Protein AF-A0A117S7N0-F1 (afdb_monomer_lite)

Foldseek 3Di:
DDWFKWFKKDKDWDDDPNDIDIDIDTQWMKTDDPPDIDTDGDPPDDDDDDIDTGTPDDPDDPVRVVVVVVVVCVVVVD

Structure (mmCIF, N/CA/C/O backbone):
data_AF-A0A117S7N0-F1
#
_entry.id   AF-A0A117S7N0-F1
#
loop_
_atom_site.group_PDB
_atom_site.id
_atom_site.type_symbol
_atom_site.label_atom_id
_atom_site.label_alt_id
_atom_site.label_comp_id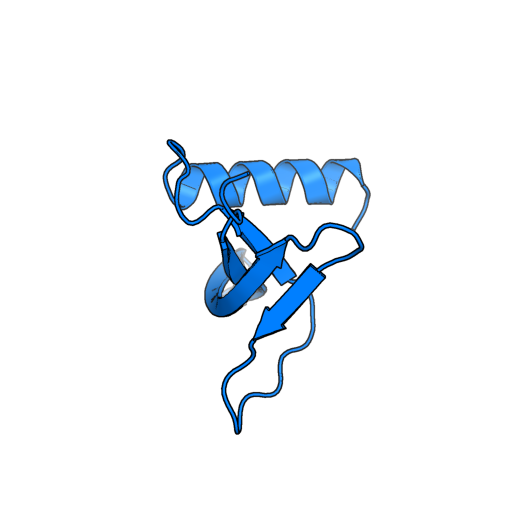
_atom_site.label_asym_id
_atom_site.label_entity_id
_atom_site.label_seq_id
_atom_site.pdbx_PDB_ins_code
_atom_site.Cartn_x
_atom_site.Cartn_y
_atom_site.Cartn_z
_atom_site.occupancy
_atom_site.B_iso_or_equiv
_atom_site.auth_seq_id
_atom_site.auth_comp_id
_atom_site.auth_asym_id
_atom_site.auth_atom_id
_atom_site.pdbx_PDB_model_num
ATOM 1 N N . MET A 1 1 ? -16.976 5.864 17.138 1.00 47.25 1 MET A N 1
ATOM 2 C CA . MET A 1 1 ? -15.651 5.546 16.564 1.00 47.25 1 MET A CA 1
ATOM 3 C C . MET A 1 1 ? -15.845 5.403 15.070 1.00 47.25 1 MET A C 1
ATOM 5 O O . MET A 1 1 ? -16.496 4.449 14.662 1.00 47.25 1 MET A O 1
ATOM 9 N N . SER A 1 2 ? -15.408 6.385 14.283 1.00 56.28 2 SER A N 1
ATOM 10 C CA . SER A 1 2 ? -15.418 6.273 12.825 1.00 56.28 2 SER A CA 1
ATOM 11 C C . SER A 1 2 ? -14.469 5.146 12.422 1.00 56.28 2 SER A C 1
ATOM 13 O O . SER A 1 2 ? -13.328 5.087 12.876 1.00 56.28 2 SER A O 1
ATOM 15 N N . SER A 1 3 ? -14.956 4.202 11.624 1.00 66.06 3 SER A N 1
ATOM 16 C CA . SER A 1 3 ? -14.106 3.207 10.978 1.00 66.06 3 SER A CA 1
ATOM 17 C C . SER A 1 3 ? -13.194 3.934 9.988 1.00 66.06 3 SER A C 1
ATOM 19 O O . SER A 1 3 ? -13.696 4.496 9.014 1.00 66.06 3 SER A O 1
ATOM 21 N N . VAL A 1 4 ? -11.884 3.959 10.246 1.00 81.50 4 VAL A N 1
ATOM 22 C CA . VAL A 1 4 ? -10.910 4.551 9.320 1.00 81.50 4 VAL A CA 1
ATOM 23 C C . VAL A 1 4 ? -10.750 3.611 8.128 1.00 81.50 4 VAL A C 1
ATOM 25 O O . VAL A 1 4 ? -10.442 2.425 8.302 1.00 81.50 4 VAL A O 1
ATOM 28 N N .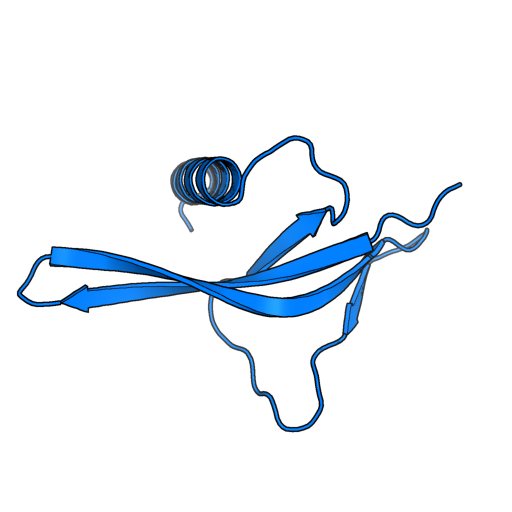 ARG A 1 5 ? -11.012 4.139 6.931 1.00 85.38 5 ARG A N 1
ATOM 29 C CA . ARG A 1 5 ? -10.822 3.442 5.659 1.00 85.38 5 ARG A CA 1
ATOM 30 C C . ARG A 1 5 ? -9.482 3.817 5.053 1.00 85.38 5 ARG A C 1
ATOM 32 O O . ARG A 1 5 ? -9.021 4.948 5.206 1.00 85.38 5 ARG A O 1
ATOM 39 N N . TYR A 1 6 ? -8.887 2.850 4.377 1.00 88.75 6 TYR A N 1
ATOM 40 C CA . TYR A 1 6 ? -7.589 2.954 3.742 1.00 88.75 6 TYR A CA 1
ATOM 41 C C . TYR A 1 6 ? -7.678 2.481 2.297 1.00 88.75 6 TYR A C 1
ATOM 43 O O . TYR A 1 6 ? -8.397 1.534 1.987 1.00 88.75 6 TYR A O 1
ATOM 51 N N . ASP A 1 7 ? -6.861 3.071 1.449 1.00 88.94 7 ASP A N 1
ATOM 52 C CA . ASP A 1 7 ? -6.512 2.569 0.140 1.00 88.94 7 ASP A CA 1
ATOM 53 C C . ASP A 1 7 ? -5.290 1.671 0.254 1.00 88.94 7 ASP A C 1
ATOM 55 O O . ASP A 1 7 ? -4.316 1.997 0.933 1.00 88.94 7 ASP A O 1
ATOM 59 N N . LEU A 1 8 ? -5.352 0.517 -0.408 1.00 88.94 8 LEU A N 1
ATOM 60 C CA . LEU A 1 8 ? -4.214 -0.378 -0.540 1.00 88.94 8 LEU A CA 1
ATOM 61 C C . LEU A 1 8 ? -3.494 -0.029 -1.840 1.00 88.94 8 LEU A C 1
ATOM 63 O O . LEU A 1 8 ? -4.026 -0.259 -2.928 1.00 88.94 8 LEU A O 1
ATOM 67 N N . ILE A 1 9 ? -2.294 0.526 -1.725 1.00 88.44 9 ILE A N 1
ATOM 68 C CA . ILE A 1 9 ? -1.468 0.969 -2.846 1.00 88.44 9 ILE A CA 1
ATOM 69 C C . ILE A 1 9 ? -0.302 -0.003 -3.014 1.00 88.44 9 ILE A C 1
ATOM 71 O O . ILE A 1 9 ? 0.449 -0.248 -2.070 1.00 88.44 9 ILE A O 1
ATOM 75 N N . LYS A 1 10 ? -0.128 -0.554 -4.218 1.00 87.81 10 LYS A N 1
ATOM 76 C CA . LYS A 1 10 ? 1.089 -1.287 -4.581 1.00 87.81 10 LYS A CA 1
ATOM 77 C C . LYS A 1 10 ? 2.120 -0.288 -5.076 1.00 87.81 10 LYS A C 1
ATOM 79 O O . LYS A 1 10 ? 1.791 0.551 -5.911 1.00 87.81 10 LYS A O 1
ATOM 84 N N . VAL A 1 11 ? 3.349 -0.413 -4.585 1.00 85.81 11 VAL A N 1
ATOM 85 C CA . VAL A 1 11 ? 4.504 0.344 -5.074 1.00 85.81 11 VAL A CA 1
ATOM 86 C C . VAL A 1 11 ? 5.481 -0.643 -5.693 1.00 85.81 11 VAL A C 1
ATOM 88 O O . VAL A 1 11 ? 5.869 -1.628 -5.067 1.00 85.81 11 VAL A O 1
ATOM 91 N N . GLU A 1 12 ? 5.857 -0.397 -6.941 1.00 84.25 12 GLU A N 1
ATOM 92 C CA . GLU A 1 12 ? 6.784 -1.239 -7.685 1.00 84.25 12 GLU A CA 1
ATOM 93 C C . GLU A 1 12 ? 7.928 -0.395 -8.236 1.00 84.25 12 GLU A C 1
ATOM 95 O O . GLU A 1 12 ? 7.715 0.601 -8.932 1.00 84.25 12 GLU A O 1
ATOM 100 N N . GLU A 1 13 ? 9.151 -0.802 -7.914 1.00 83.56 13 GLU A N 1
ATOM 101 C CA . GLU A 1 13 ? 10.358 -0.230 -8.492 1.00 83.56 13 GLU A CA 1
ATOM 102 C C . GLU A 1 13 ? 10.715 -0.965 -9.784 1.00 83.56 13 GLU A C 1
ATOM 104 O O . GLU A 1 13 ? 10.704 -2.194 -9.852 1.00 83.56 13 GLU A O 1
ATOM 109 N N . TYR A 1 14 ? 11.071 -0.209 -10.816 1.00 82.94 14 TYR A N 1
ATOM 110 C CA . TYR A 1 14 ? 11.523 -0.742 -12.093 1.00 82.94 14 TYR A CA 1
ATOM 111 C C . TYR A 1 14 ? 12.660 0.112 -12.655 1.00 82.94 14 TYR A C 1
ATOM 113 O O . TYR A 1 14 ? 12.781 1.302 -12.367 1.00 82.94 14 TYR A O 1
ATOM 121 N N . SER A 1 15 ? 13.516 -0.491 -13.479 1.00 86.69 15 SER A N 1
ATOM 122 C CA . SER A 1 15 ? 14.560 0.240 -14.197 1.00 86.69 15 SER A CA 1
ATOM 123 C C . SER A 1 15 ? 14.120 0.482 -15.633 1.00 86.69 15 SER A C 1
ATOM 125 O O . SER A 1 15 ? 13.774 -0.455 -16.353 1.00 86.69 15 SER A O 1
ATOM 127 N N . HIS A 1 16 ? 14.146 1.738 -16.071 1.00 84.06 16 HIS A N 1
ATOM 128 C CA . HIS A 1 16 ? 13.918 2.095 -17.466 1.00 84.06 16 HIS A CA 1
ATOM 129 C C . HIS A 1 16 ? 15.104 2.901 -17.981 1.00 84.06 16 HIS A C 1
ATOM 131 O O . HIS A 1 16 ? 15.394 3.983 -17.472 1.00 84.06 16 HIS A O 1
ATOM 137 N N . LYS A 1 17 ? 15.796 2.370 -18.999 1.00 89.19 17 LYS A N 1
ATOM 138 C CA . LYS A 1 17 ? 17.013 2.973 -19.579 1.00 89.19 17 LYS A CA 1
ATOM 139 C C . LYS A 1 17 ? 18.102 3.266 -18.531 1.00 89.19 17 LYS A C 1
ATOM 141 O O . LYS A 1 17 ? 18.752 4.302 -18.583 1.00 89.19 17 LYS A O 1
ATOM 146 N N . GLY A 1 18 ? 18.270 2.371 -17.556 1.00 86.88 18 GLY A N 1
ATOM 147 C CA . GLY A 1 18 ? 19.271 2.510 -16.491 1.00 86.88 18 GLY A CA 1
ATOM 148 C C . GLY A 1 18 ? 18.880 3.463 -15.357 1.00 86.88 18 GLY A C 1
ATOM 149 O O . GLY A 1 18 ? 19.599 3.541 -14.367 1.00 86.88 18 GLY A O 1
ATOM 150 N N . VAL A 1 19 ? 17.733 4.142 -15.449 1.00 84.94 19 VAL A N 1
ATOM 151 C CA . VAL A 1 19 ? 17.210 4.999 -14.379 1.00 84.94 19 VAL A CA 1
ATOM 152 C C . VAL A 1 19 ? 16.195 4.209 -13.559 1.00 84.94 19 VAL A C 1
ATOM 154 O O . VAL A 1 19 ? 15.231 3.673 -14.114 1.00 84.94 19 VAL A O 1
ATOM 157 N N . LYS A 1 20 ? 16.402 4.139 -12.238 1.00 81.62 20 LYS A N 1
ATOM 158 C CA . LYS A 1 20 ? 15.413 3.582 -11.308 1.00 81.62 20 LYS A CA 1
ATOM 159 C C . LYS A 1 20 ? 14.194 4.500 -11.249 1.00 81.62 20 LYS A C 1
ATOM 161 O O . LYS A 1 20 ? 14.329 5.713 -11.115 1.00 81.62 20 LYS A O 1
ATOM 166 N N . ARG A 1 21 ? 13.010 3.916 -11.366 1.00 82.56 21 ARG A N 1
ATOM 167 C CA . ARG A 1 21 ? 11.719 4.588 -11.246 1.00 82.56 21 ARG A CA 1
ATOM 168 C C . ARG A 1 21 ? 10.819 3.774 -10.337 1.00 82.56 21 ARG A C 1
ATOM 170 O O . ARG A 1 21 ? 10.975 2.562 -10.235 1.00 82.56 21 ARG A O 1
ATOM 177 N N . SER A 1 22 ? 9.852 4.438 -9.731 1.00 80.56 22 SER A N 1
ATOM 178 C CA . SER A 1 22 ? 8.752 3.792 -9.031 1.00 80.56 22 SER A CA 1
ATOM 179 C C . SER A 1 22 ? 7.451 4.026 -9.789 1.00 80.56 22 SER A C 1
ATOM 181 O O . SER A 1 22 ? 7.284 5.012 -10.515 1.00 80.56 22 SER A O 1
ATOM 183 N N . ARG A 1 23 ? 6.527 3.079 -9.667 1.00 82.81 23 ARG A N 1
ATOM 184 C CA . ARG A 1 23 ? 5.131 3.249 -10.054 1.00 82.81 23 ARG A CA 1
ATOM 185 C C . ARG A 1 23 ? 4.264 2.801 -8.895 1.00 82.81 23 ARG A C 1
ATOM 187 O O . ARG A 1 23 ? 4.536 1.770 -8.285 1.00 82.81 23 ARG A O 1
ATOM 194 N N . SER A 1 24 ? 3.211 3.557 -8.633 1.00 83.62 24 SER A N 1
ATOM 195 C CA . SER A 1 24 ? 2.205 3.211 -7.645 1.00 83.62 24 SER A CA 1
ATOM 196 C C . SER A 1 24 ? 0.823 3.141 -8.274 1.00 83.62 24 SER A C 1
ATOM 198 O O . SER A 1 24 ? 0.537 3.813 -9.268 1.00 83.62 24 SER A O 1
ATOM 200 N N . TRP A 1 25 ? -0.017 2.259 -7.742 1.00 84.94 25 TRP A N 1
ATOM 201 C CA . TRP A 1 25 ? -1.431 2.196 -8.099 1.00 84.94 25 TRP A CA 1
ATOM 202 C C . TRP A 1 25 ? -2.246 1.515 -7.004 1.00 84.94 25 TRP A C 1
ATOM 204 O O . TRP A 1 25 ? -1.749 0.658 -6.267 1.00 84.94 25 TRP A O 1
ATOM 214 N N . LYS A 1 26 ? -3.524 1.883 -6.917 1.00 88.19 26 LYS A N 1
ATOM 215 C CA . LYS A 1 26 ? -4.483 1.259 -6.008 1.00 88.19 26 LYS A CA 1
ATOM 216 C C . LYS A 1 26 ? -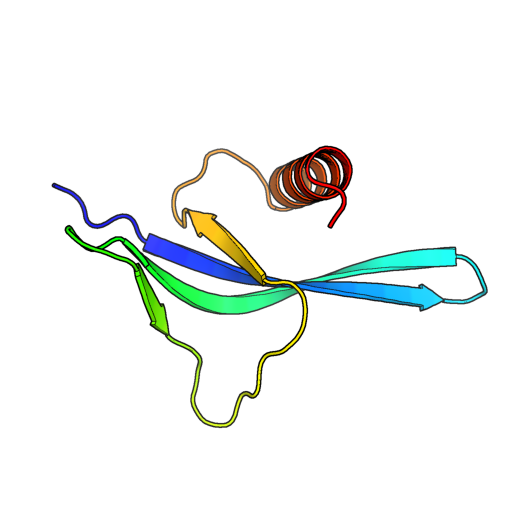4.797 -0.164 -6.463 1.00 88.19 26 LYS A C 1
ATOM 218 O O . LYS A 1 26 ? -5.137 -0.398 -7.621 1.00 88.19 26 LYS A O 1
ATOM 223 N N . VAL A 1 27 ? -4.690 -1.105 -5.535 1.00 90.38 27 VAL A N 1
ATOM 224 C CA . VAL A 1 27 ? -4.961 -2.538 -5.736 1.00 90.38 27 VAL A CA 1
ATOM 225 C C . VAL A 1 27 ? -6.089 -3.052 -4.845 1.00 90.38 27 VAL A C 1
ATOM 227 O O . VAL A 1 27 ? -6.506 -4.196 -4.975 1.00 90.38 27 VAL A O 1
ATOM 230 N N . GLY A 1 28 ? -6.601 -2.221 -3.941 1.00 91.06 28 GLY A N 1
ATOM 231 C CA . GLY A 1 28 ? -7.684 -2.598 -3.048 1.00 91.06 28 GLY A CA 1
ATOM 232 C C . GLY A 1 28 ? -7.973 -1.526 -2.013 1.00 91.06 28 GLY A C 1
ATOM 233 O O . GLY A 1 28 ? -7.575 -0.367 -2.159 1.00 91.06 28 GLY A O 1
ATOM 234 N N . SER A 1 29 ? -8.648 -1.935 -0.949 1.00 91.88 29 SER A N 1
ATOM 235 C CA . SER A 1 29 ? -8.932 -1.089 0.205 1.00 91.88 29 SER A CA 1
ATOM 236 C C . SER A 1 29 ? -8.728 -1.855 1.506 1.00 91.88 29 SER A C 1
ATOM 238 O O . SER A 1 29 ? -8.617 -3.081 1.534 1.00 91.88 29 SER A O 1
ATOM 240 N N . GLY A 1 30 ? -8.646 -1.121 2.604 1.00 91.62 30 GLY A N 1
ATOM 241 C CA . GLY A 1 30 ? -8.496 -1.650 3.942 1.00 91.62 30 GLY A CA 1
ATOM 242 C C . GLY A 1 30 ? -9.384 -0.914 4.930 1.00 91.62 30 GLY A C 1
ATOM 243 O O . GLY A 1 30 ? -9.797 0.226 4.720 1.00 91.62 30 GLY A O 1
ATOM 244 N N . MET A 1 31 ? -9.679 -1.571 6.040 1.00 90.25 31 MET A N 1
ATOM 245 C CA . MET A 1 31 ? -10.427 -0.981 7.139 1.00 90.25 31 MET A CA 1
ATOM 246 C C . MET A 1 31 ? -9.813 -1.409 8.463 1.00 90.25 31 MET A C 1
ATOM 248 O O . MET A 1 31 ? -9.645 -2.605 8.727 1.00 90.25 31 MET A O 1
ATOM 252 N N . ALA A 1 32 ? -9.504 -0.427 9.308 1.00 87.44 32 ALA A N 1
ATOM 253 C CA . ALA A 1 32 ? -9.079 -0.702 10.671 1.00 87.44 32 ALA A CA 1
ATOM 254 C C . ALA A 1 32 ? -10.264 -1.233 11.487 1.00 87.44 32 ALA A C 1
ATOM 256 O O . ALA A 1 32 ? -11.337 -0.624 11.543 1.00 87.44 32 ALA A O 1
ATOM 257 N N . LEU A 1 33 ? -10.055 -2.369 12.143 1.00 85.75 33 LEU A N 1
ATOM 258 C CA . LEU A 1 33 ? -10.986 -2.953 13.099 1.00 85.75 33 LEU A CA 1
ATOM 259 C C . LEU A 1 33 ? -10.472 -2.707 14.520 1.00 85.75 33 LEU A C 1
ATOM 261 O O . LEU A 1 33 ? -9.297 -2.426 14.737 1.00 85.75 33 LEU A O 1
ATOM 265 N N . LYS A 1 34 ? -11.338 -2.882 15.528 1.00 83.75 34 LYS A N 1
ATOM 266 C CA . LYS A 1 34 ? -10.927 -2.774 16.944 1.00 83.75 34 LYS A CA 1
ATOM 267 C C . LYS A 1 34 ? -9.743 -3.682 17.299 1.00 83.75 34 LYS A C 1
ATOM 269 O O . LYS A 1 34 ? -8.995 -3.373 18.219 1.00 83.75 34 LYS A O 1
ATOM 274 N N . ARG A 1 35 ? -9.615 -4.822 16.617 1.00 82.88 35 ARG A N 1
ATO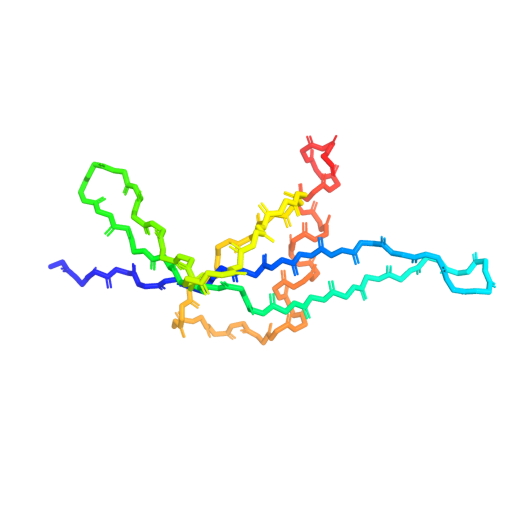M 275 C CA . ARG A 1 35 ? -8.516 -5.776 16.777 1.00 82.88 35 ARG A CA 1
ATOM 276 C C . ARG A 1 35 ? -8.089 -6.299 15.414 1.00 82.88 35 ARG A C 1
ATOM 278 O O . ARG A 1 35 ? -8.529 -7.362 14.992 1.00 82.88 35 ARG A O 1
ATOM 285 N N . GLY A 1 36 ? -7.248 -5.523 14.744 1.00 84.56 36 GLY A N 1
ATOM 286 C CA . GLY A 1 36 ? -6.618 -5.904 13.486 1.00 84.56 36 GLY A CA 1
ATOM 287 C C . GLY A 1 36 ? -7.077 -5.067 12.300 1.00 84.56 36 GLY A C 1
ATOM 288 O O . GLY A 1 36 ? -7.654 -3.989 12.448 1.00 84.56 36 GLY A O 1
ATOM 289 N N . LEU A 1 37 ? -6.795 -5.589 11.115 1.00 88.06 37 LEU A N 1
ATOM 290 C CA . LEU A 1 37 ? -7.024 -4.930 9.842 1.00 88.06 37 LEU A CA 1
ATOM 291 C C . LEU A 1 37 ? -7.750 -5.895 8.910 1.00 88.06 37 LEU A C 1
ATOM 293 O O . LEU A 1 37 ? -7.378 -7.062 8.806 1.00 88.06 37 LEU A O 1
ATOM 297 N N . MET A 1 38 ? -8.770 -5.394 8.224 1.00 90.06 38 MET A N 1
ATOM 298 C CA . MET A 1 38 ? -9.416 -6.102 7.127 1.00 90.06 38 MET A CA 1
ATOM 299 C C . MET A 1 38 ? -8.924 -5.513 5.810 1.00 90.06 38 MET A C 1
ATOM 301 O O . MET A 1 38 ? -8.945 -4.294 5.655 1.00 90.06 38 MET A O 1
ATOM 305 N N . ILE A 1 39 ? -8.481 -6.365 4.886 1.00 91.00 39 ILE A N 1
ATOM 306 C CA . ILE A 1 39 ? -8.017 -5.971 3.553 1.00 91.00 39 ILE A CA 1
ATOM 307 C C . ILE A 1 39 ? -8.956 -6.585 2.518 1.00 91.00 39 ILE A C 1
ATOM 309 O O . ILE A 1 39 ? -9.254 -7.777 2.575 1.00 91.00 39 ILE A O 1
ATOM 313 N N . PHE A 1 40 ? -9.392 -5.770 1.565 1.00 91.19 40 PHE A N 1
ATOM 314 C CA . PHE A 1 40 ? -10.203 -6.172 0.427 1.00 91.19 40 PHE A CA 1
ATOM 315 C C . PHE A 1 40 ? -9.362 -6.065 -0.844 1.00 91.19 40 PHE A C 1
ATOM 317 O O . PHE A 1 40 ? -9.019 -4.964 -1.280 1.00 91.19 40 PHE A O 1
ATOM 324 N N . ILE A 1 41 ? -9.039 -7.214 -1.435 1.00 90.31 41 ILE A N 1
ATOM 325 C CA . ILE A 1 41 ? -8.389 -7.315 -2.745 1.00 90.31 41 ILE A CA 1
ATOM 326 C C . ILE A 1 41 ? -9.451 -7.809 -3.739 1.00 90.31 41 ILE A C 1
ATOM 328 O O . ILE A 1 41 ? -10.114 -8.803 -3.435 1.00 90.31 41 ILE A O 1
ATOM 332 N N . PRO A 1 42 ? -9.654 -7.139 -4.889 1.00 90.12 42 PRO A N 1
ATOM 333 C CA . PRO A 1 42 ? -10.614 -7.576 -5.897 1.00 90.12 42 PRO A CA 1
ATOM 334 C C . PRO A 1 42 ? -10.353 -9.006 -6.377 1.00 90.12 42 PRO A C 1
ATOM 336 O O . PRO A 1 42 ? -9.205 -9.435 -6.511 1.00 90.12 42 PRO A O 1
ATOM 339 N N . GLU A 1 43 ? -11.426 -9.733 -6.684 1.00 91.81 43 GLU A N 1
ATOM 340 C CA . GLU A 1 43 ? -11.319 -11.081 -7.240 1.00 91.81 43 GLU A CA 1
ATOM 341 C C . GLU A 1 43 ? -10.520 -11.089 -8.553 1.00 91.81 43 GLU A C 1
ATOM 343 O O . GLU A 1 43 ? -10.578 -10.154 -9.353 1.00 91.81 43 GLU A O 1
ATOM 348 N N . GLY A 1 44 ? -9.742 -12.153 -8.766 1.00 89.69 44 GLY A N 1
ATOM 349 C CA . GLY A 1 44 ? -8.874 -12.294 -9.939 1.00 89.69 44 GLY A CA 1
ATOM 350 C C . GLY A 1 44 ? -7.571 -11.488 -9.877 1.00 89.69 44 GLY A C 1
ATOM 351 O O . GLY A 1 44 ? -6.761 -11.590 -10.796 1.00 89.69 44 GLY A O 1
ATOM 352 N N . MET A 1 45 ? -7.328 -10.726 -8.804 1.00 85.69 45 MET A N 1
ATOM 353 C CA . MET A 1 45 ? -6.083 -9.987 -8.608 1.00 85.69 45 MET A CA 1
ATOM 354 C C . MET A 1 45 ? -5.160 -10.709 -7.622 1.00 85.69 45 MET A C 1
ATOM 356 O O . MET A 1 45 ? -5.491 -10.899 -6.454 1.00 85.69 45 MET A O 1
ATOM 360 N N . ALA A 1 46 ? -3.964 -11.073 -8.084 1.00 84.94 46 ALA A N 1
ATOM 361 C CA . ALA A 1 46 ? -2.872 -11.491 -7.215 1.00 84.94 46 ALA A CA 1
ATOM 362 C C . ALA A 1 46 ? -1.964 -10.289 -6.949 1.00 84.94 46 ALA A C 1
ATOM 364 O O . ALA A 1 46 ? -1.485 -9.641 -7.881 1.00 84.94 46 ALA A O 1
ATOM 365 N N . VAL A 1 47 ? -1.727 -9.992 -5.675 1.00 84.25 47 VAL A N 1
ATOM 366 C CA . VAL A 1 47 ? -0.888 -8.870 -5.258 1.00 84.25 47 VAL A CA 1
ATOM 367 C C . VAL A 1 47 ? 0.307 -9.415 -4.489 1.00 84.25 47 VAL A C 1
ATOM 369 O O . VAL A 1 47 ? 0.156 -10.194 -3.552 1.00 84.25 47 VAL A O 1
ATOM 372 N N . SER A 1 48 ? 1.502 -9.014 -4.903 1.00 83.31 48 SER A N 1
ATOM 373 C CA . SER A 1 48 ? 2.768 -9.386 -4.277 1.00 83.31 48 SER A CA 1
ATOM 374 C C . SER A 1 48 ? 3.735 -8.205 -4.303 1.00 83.31 48 SER A C 1
ATOM 376 O O . SER A 1 48 ? 3.565 -7.260 -5.083 1.00 83.31 48 SER A O 1
ATOM 378 N N . GLY A 1 49 ? 4.756 -8.270 -3.449 1.00 82.38 49 GLY A N 1
ATOM 379 C CA . GLY A 1 49 ? 5.717 -7.189 -3.259 1.00 82.38 49 GLY A CA 1
ATOM 380 C C . GLY A 1 49 ? 5.288 -6.227 -2.155 1.00 82.38 49 GLY A C 1
ATOM 381 O O . GLY A 1 49 ? 4.591 -6.614 -1.215 1.00 82.38 49 GLY A O 1
ATOM 382 N N . ARG A 1 50 ? 5.744 -4.975 -2.254 1.00 83.38 50 ARG A N 1
ATOM 383 C CA . ARG A 1 50 ? 5.515 -3.968 -1.220 1.00 83.38 50 ARG A CA 1
ATOM 384 C C . ARG A 1 50 ? 4.139 -3.311 -1.376 1.00 83.38 50 ARG A C 1
ATOM 386 O O . ARG A 1 50 ? 3.742 -2.902 -2.470 1.00 83.38 50 ARG A O 1
ATOM 393 N N . LEU A 1 51 ? 3.424 -3.210 -0.258 1.00 85.38 51 LEU A N 1
ATOM 394 C CA . LEU A 1 51 ? 2.091 -2.622 -0.174 1.00 85.38 51 LEU A CA 1
ATOM 395 C C . LEU A 1 51 ? 2.048 -1.546 0.902 1.00 85.38 51 LEU A C 1
ATOM 397 O O . LEU A 1 51 ? 2.659 -1.691 1.959 1.00 85.38 51 LEU A O 1
ATOM 401 N N . MET A 1 52 ? 1.281 -0.496 0.632 1.00 85.00 52 MET A N 1
ATOM 402 C CA . MET A 1 52 ? 1.056 0.620 1.537 1.00 85.00 52 MET A CA 1
ATOM 403 C C . MET A 1 52 ? -0.438 0.786 1.811 1.00 85.00 52 MET A C 1
ATOM 405 O O . MET A 1 52 ? -1.258 0.647 0.906 1.00 85.00 52 MET A O 1
ATOM 409 N N . LEU A 1 53 ? -0.785 1.099 3.060 1.00 86.19 53 LEU A N 1
ATOM 410 C CA . LEU A 1 53 ? -2.139 1.471 3.466 1.00 86.19 53 LEU A CA 1
ATOM 411 C C . LEU A 1 53 ? -2.200 2.979 3.677 1.00 86.19 53 LEU A C 1
ATOM 413 O O . LEU A 1 53 ? -1.515 3.514 4.548 1.00 86.19 53 LEU A O 1
ATOM 417 N N . VAL A 1 54 ? -3.034 3.652 2.895 1.00 83.19 54 VAL A N 1
ATOM 418 C CA . VAL A 1 54 ? -3.149 5.113 2.871 1.00 83.19 54 VAL A CA 1
ATOM 419 C C . VAL A 1 54 ? -4.554 5.512 3.312 1.00 83.19 54 VAL A C 1
ATOM 421 O O . VAL A 1 54 ? -5.498 5.055 2.686 1.00 83.19 54 VAL A O 1
ATOM 424 N N . PRO A 1 55 ? -4.757 6.321 4.365 1.00 84.38 55 PRO A N 1
ATOM 425 C CA . PRO A 1 55 ? -6.103 6.740 4.758 1.00 84.38 55 PRO A CA 1
ATOM 426 C C . PRO A 1 55 ? -6.850 7.423 3.599 1.00 84.38 55 PRO A C 1
ATOM 428 O O . PRO A 1 55 ? -6.315 8.352 3.002 1.00 84.38 55 PRO A O 1
ATOM 431 N N . GLU A 1 56 ? -8.096 7.020 3.316 1.00 74.62 56 GLU A N 1
ATOM 432 C CA . GLU A 1 56 ? -8.926 7.643 2.256 1.00 74.62 56 GLU A CA 1
ATOM 433 C C . GLU A 1 56 ? -9.200 9.135 2.534 1.00 74.62 56 GLU A C 1
ATOM 435 O O . GLU A 1 56 ? -9.481 9.912 1.626 1.00 74.62 56 GLU A O 1
ATOM 440 N N . GLN A 1 57 ? -9.123 9.541 3.804 1.00 66.50 57 GLN A N 1
ATOM 441 C CA . GLN A 1 57 ? -9.253 10.925 4.254 1.00 66.50 57 GLN A CA 1
ATOM 442 C C . GLN A 1 57 ? -7.914 11.400 4.823 1.00 66.50 57 GLN A C 1
ATOM 444 O O . GLN A 1 57 ? -7.727 11.470 6.037 1.00 66.50 57 GLN A O 1
ATOM 449 N N . GLY A 1 58 ? -6.962 11.680 3.936 1.00 59.16 58 GLY A N 1
ATOM 450 C CA . GLY A 1 58 ? -5.695 12.329 4.262 1.00 59.16 58 GLY A CA 1
ATOM 451 C C . GLY A 1 58 ? -5.607 13.695 3.589 1.00 59.16 58 GLY A C 1
ATOM 452 O O . GLY A 1 58 ? -6.013 13.849 2.444 1.00 59.16 58 GLY A O 1
ATOM 453 N N . SER A 1 59 ? -5.062 14.692 4.287 1.00 55.38 59 SER A N 1
ATOM 454 C CA . SER A 1 59 ? -4.739 16.014 3.722 1.00 55.38 59 SER A CA 1
ATOM 455 C C . SER A 1 59 ? -3.474 16.014 2.853 1.00 55.38 59 SER A C 1
ATOM 457 O O . SER A 1 59 ? -2.998 17.079 2.473 1.00 55.38 59 SER A O 1
ATOM 459 N N . LEU A 1 60 ? -2.893 14.839 2.616 1.00 58.91 60 LEU A N 1
ATOM 460 C CA . LEU A 1 60 ? -1.654 14.651 1.874 1.00 58.91 60 LEU A CA 1
ATOM 461 C C . LEU A 1 60 ? -1.996 14.271 0.438 1.00 58.91 60 LEU A C 1
ATOM 463 O O . LEU A 1 60 ? -2.838 13.401 0.206 1.00 58.91 60 LEU A O 1
ATOM 467 N N . ASN A 1 61 ? -1.345 14.924 -0.520 1.00 62.31 61 ASN A N 1
ATOM 468 C CA . ASN A 1 61 ? -1.494 14.568 -1.923 1.00 62.31 61 ASN A CA 1
ATOM 469 C C . ASN A 1 61 ? -0.770 13.237 -2.203 1.00 62.31 61 ASN A C 1
ATOM 471 O O . ASN A 1 61 ? 0.123 12.830 -1.461 1.00 62.31 61 ASN A O 1
ATOM 475 N N . GLU A 1 62 ? -1.126 12.556 -3.299 1.00 58.19 62 GLU A N 1
ATOM 476 C CA . GLU A 1 62 ? -0.518 11.268 -3.692 1.00 58.19 62 GLU A CA 1
ATOM 477 C C . GLU A 1 62 ? 1.020 11.307 -3.743 1.00 58.19 62 GLU A C 1
ATOM 479 O O . GLU A 1 62 ? 1.671 10.322 -3.402 1.00 58.19 62 GLU A O 1
ATOM 484 N N . VAL A 1 63 ? 1.603 12.446 -4.135 1.00 61.62 63 VAL A N 1
ATOM 485 C CA . VAL A 1 63 ? 3.061 12.645 -4.189 1.00 61.62 63 VAL A CA 1
ATOM 486 C C . VAL A 1 63 ? 3.672 12.647 -2.787 1.00 61.62 63 VAL A C 1
ATOM 488 O O . VAL A 1 63 ? 4.618 11.903 -2.543 1.00 61.62 63 VAL A O 1
ATOM 491 N N . ASP A 1 64 ? 3.081 13.392 -1.851 1.00 66.81 64 ASP A N 1
ATOM 492 C CA . ASP A 1 64 ? 3.569 13.496 -0.469 1.00 66.81 64 ASP A CA 1
ATOM 493 C C . ASP A 1 64 ? 3.543 12.128 0.233 1.00 66.81 64 ASP A C 1
ATOM 495 O O . ASP A 1 64 ? 4.423 11.795 1.024 1.00 66.81 64 ASP A O 1
ATOM 499 N N . MET A 1 65 ? 2.548 11.296 -0.091 1.00 67.56 65 MET A N 1
ATOM 500 C CA . MET A 1 65 ? 2.423 9.939 0.444 1.00 67.56 65 MET A CA 1
ATOM 501 C C . MET A 1 65 ? 3.504 8.995 -0.092 1.00 67.56 65 MET A C 1
ATOM 503 O O . MET A 1 65 ? 3.991 8.143 0.650 1.00 67.56 65 MET A O 1
ATOM 507 N N . LEU A 1 66 ? 3.890 9.133 -1.364 1.00 68.56 66 LEU A N 1
ATOM 508 C CA . LEU A 1 66 ? 4.960 8.333 -1.968 1.00 68.56 66 LEU A CA 1
ATOM 509 C C . LEU A 1 66 ? 6.338 8.748 -1.458 1.00 68.56 66 LEU A C 1
ATOM 511 O O . LEU A 1 66 ? 7.190 7.886 -1.253 1.00 68.56 66 LEU A O 1
ATOM 515 N N . GLU A 1 67 ? 6.551 10.040 -1.221 1.00 69.44 67 GLU A N 1
ATOM 516 C CA . GLU A 1 67 ? 7.778 10.536 -0.596 1.00 69.44 67 GLU A CA 1
ATOM 517 C C . GLU A 1 67 ? 7.873 10.098 0.867 1.00 69.44 67 GLU A C 1
ATOM 519 O O . GLU A 1 67 ? 8.901 9.562 1.277 1.00 69.44 67 GLU A O 1
ATOM 524 N N . ALA A 1 68 ? 6.785 10.219 1.635 1.00 66.94 68 ALA A N 1
ATOM 525 C CA . ALA A 1 68 ? 6.720 9.707 3.002 1.00 66.94 68 ALA A CA 1
ATOM 526 C C . ALA A 1 68 ? 6.930 8.184 3.054 1.00 66.94 68 ALA A C 1
ATOM 528 O O . ALA A 1 68 ? 7.580 7.679 3.968 1.00 66.94 68 ALA A O 1
ATOM 529 N N . TYR A 1 69 ? 6.420 7.448 2.062 1.00 68.00 69 TYR A N 1
ATOM 530 C CA . TYR A 1 69 ? 6.677 6.018 1.919 1.00 68.00 69 TYR A CA 1
ATOM 531 C C . TYR A 1 69 ? 8.150 5.718 1.665 1.00 68.00 69 TYR A C 1
ATOM 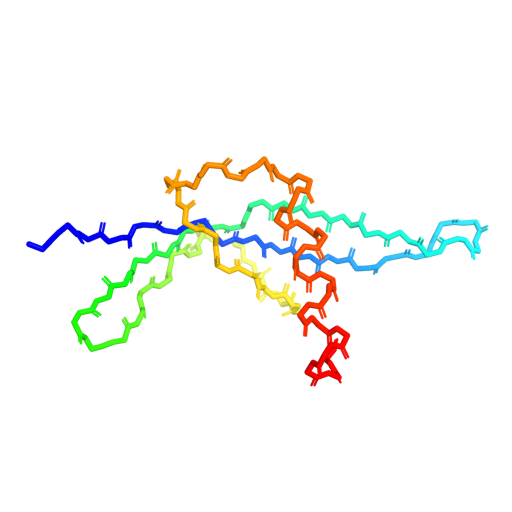533 O O . TYR A 1 69 ? 8.707 4.858 2.338 1.00 68.00 69 TYR A O 1
ATOM 541 N N . ALA A 1 70 ? 8.770 6.403 0.701 1.00 68.06 70 ALA A N 1
ATOM 542 C CA . ALA A 1 70 ? 10.175 6.203 0.370 1.00 68.06 70 ALA A CA 1
ATOM 543 C C . ALA A 1 70 ? 11.066 6.504 1.582 1.00 68.06 70 ALA A C 1
ATOM 545 O O . ALA A 1 70 ? 11.913 5.690 1.932 1.00 68.06 70 ALA A O 1
ATOM 546 N N . ALA A 1 71 ? 10.788 7.604 2.287 1.00 64.50 71 ALA A N 1
ATOM 547 C CA . ALA A 1 71 ? 11.489 7.963 3.513 1.00 64.50 71 ALA A CA 1
ATOM 548 C C . ALA A 1 71 ? 11.332 6.897 4.613 1.00 64.50 71 ALA A C 1
ATOM 550 O O . ALA A 1 71 ? 12.316 6.519 5.243 1.00 64.50 71 ALA A O 1
ATOM 551 N N . ALA A 1 72 ? 10.120 6.369 4.819 1.00 66.56 72 ALA A N 1
ATOM 552 C CA . ALA A 1 72 ? 9.888 5.298 5.785 1.00 66.56 72 ALA A CA 1
ATOM 553 C C . ALA A 1 72 ? 10.564 3.979 5.363 1.00 66.56 72 ALA A C 1
ATOM 555 O O . ALA A 1 72 ? 11.141 3.286 6.194 1.00 66.56 72 ALA A O 1
ATOM 556 N N . ALA A 1 73 ? 10.519 3.616 4.081 1.00 65.62 73 ALA A N 1
ATOM 557 C CA . ALA A 1 73 ? 11.178 2.415 3.571 1.00 65.62 73 ALA A CA 1
ATOM 558 C C . ALA A 1 73 ? 12.701 2.482 3.780 1.00 65.62 73 ALA A C 1
ATOM 560 O O . ALA A 1 73 ? 13.288 1.518 4.273 1.00 65.62 73 ALA A O 1
ATOM 561 N N . ASP A 1 74 ? 13.309 3.642 3.510 1.00 67.44 74 ASP A N 1
ATOM 562 C CA . ASP A 1 74 ? 14.728 3.901 3.766 1.00 67.44 74 ASP A CA 1
ATOM 563 C C . ASP A 1 74 ? 15.062 3.827 5.269 1.00 67.44 74 ASP A C 1
ATOM 565 O O . ASP A 1 74 ? 16.070 3.229 5.649 1.00 67.44 74 ASP A O 1
ATOM 569 N N . GLU A 1 75 ? 14.208 4.379 6.139 1.00 66.44 75 GLU A N 1
ATOM 570 C CA . GLU A 1 75 ? 14.402 4.372 7.598 1.00 66.44 75 GLU A CA 1
ATOM 571 C C . GLU A 1 75 ? 14.327 2.959 8.202 1.00 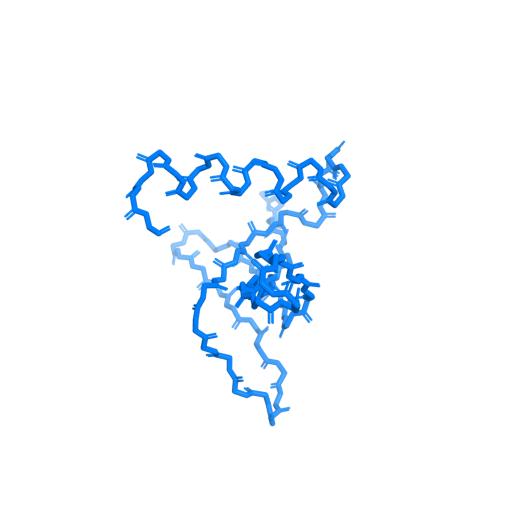66.44 75 GLU A C 1
ATOM 573 O O . GLU A 1 75 ? 15.122 2.608 9.077 1.00 66.44 75 GLU A O 1
ATOM 578 N N . PHE A 1 76 ? 13.407 2.121 7.718 1.00 66.00 76 PHE A N 1
ATOM 579 C CA . PHE A 1 76 ? 13.230 0.747 8.200 1.00 66.00 76 PHE A CA 1
ATOM 580 C C . PHE A 1 76 ? 14.066 -0.289 7.427 1.00 66.00 76 PHE A C 1
ATOM 582 O O . PHE A 1 76 ? 14.009 -1.479 7.748 1.00 66.00 76 PHE A O 1
ATOM 589 N N . GLY A 1 77 ? 14.866 0.149 6.447 1.00 52.06 77 GLY A N 1
ATOM 590 C CA . GLY A 1 77 ? 15.775 -0.694 5.668 1.00 52.06 77 GLY A CA 1
ATOM 591 C C . GLY A 1 77 ? 15.069 -1.729 4.787 1.00 52.06 77 GLY A C 1
ATOM 592 O O . GLY A 1 77 ? 15.604 -2.827 4.606 1.00 52.06 77 GLY A O 1
ATOM 593 N N . VAL A 1 78 ? 13.864 -1.411 4.293 1.00 50.81 78 VAL A N 1
ATOM 594 C CA . VAL A 1 78 ? 12.987 -2.342 3.554 1.00 50.81 78 VAL A CA 1
ATOM 595 C C . VAL A 1 78 ? 13.002 -2.099 2.062 1.00 50.81 78 VAL A C 1
ATOM 597 O O . VAL A 1 78 ? 12.789 -0.960 1.605 1.00 50.81 78 VAL A O 1
#

Sequence (78 aa):
MSSVRYDLIKVEEYSHKGVKRSRSWKVGSGMALKRGLMIFIPEGMAVSGRLMLVPEQGSLNEVDMLEAYAAAADEFGV

pLDDT: mean 78.63, std 11.86, range [47.25, 91.88]

Radius of gyration: 13.93 Å; chains: 1; bounding box: 35×28×36 Å

Secondary structure (DSSP, 8-state):
----EEEEEEEEEEEETTEEEEEEEEEEEEEEETTEEEEE--TT----SEEEEEESS-SS-HHHHHHHHHHHHHHHT-